Protein AF-A0A517PSV4-F1 (afdb_monomer)

Sequence (151 aa):
MIPHYLLNQRQRGRAIVEGAMFLDEAGVESMEKSWKLPMIGIHSTVSVLPGKQITNHVRRTFGHRDLQPGALMKAAVRIQGDLGVTTRVIRVVSVRREALSKMEHDPDYGRREAELEGWPQLSGPEFVSCFCKKFKVVPATPVTRIEFTYV

Structure (mmCIF, N/CA/C/O backbone):
data_AF-A0A517PSV4-F1
#
_entry.id   AF-A0A517PSV4-F1
#
loop_
_atom_site.group_PDB
_atom_site.id
_atom_site.type_symbol
_atom_site.label_atom_id
_atom_site.label_alt_id
_atom_site.label_comp_id
_atom_site.label_asym_id
_atom_site.label_entity_id
_atom_site.label_seq_id
_atom_site.pdbx_PDB_ins_code
_atom_site.Cartn_x
_atom_site.Cartn_y
_atom_site.Cartn_z
_atom_site.occupancy
_atom_site.B_iso_or_equiv
_atom_site.auth_seq_id
_atom_site.auth_comp_id
_atom_site.auth_asym_id
_atom_site.auth_atom_id
_atom_site.pdbx_PDB_model_num
ATOM 1 N N . MET A 1 1 ? -23.423 18.275 10.840 1.00 47.41 1 MET A N 1
ATOM 2 C CA . MET A 1 1 ? -22.889 16.930 11.142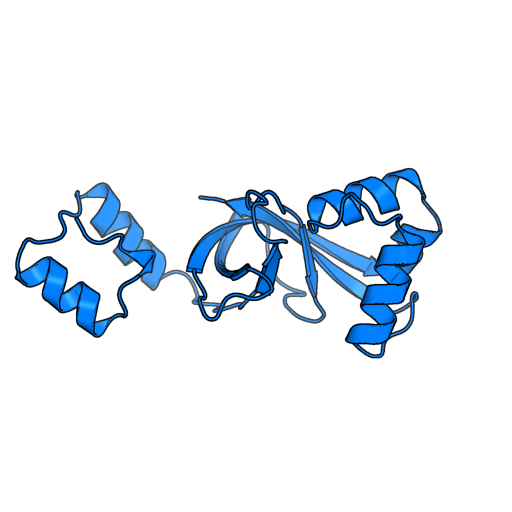 1.00 47.41 1 MET A CA 1
ATOM 3 C C . MET A 1 1 ? -21.386 16.968 10.908 1.00 47.41 1 MET A C 1
ATOM 5 O O . MET A 1 1 ? -20.976 17.143 9.768 1.00 47.41 1 MET A O 1
ATOM 9 N N . ILE A 1 2 ? -20.569 16.943 11.965 1.00 38.97 2 ILE A N 1
ATOM 10 C CA . ILE A 1 2 ? -19.106 16.962 11.808 1.00 38.97 2 ILE A CA 1
ATOM 11 C C . ILE A 1 2 ? -18.667 15.541 11.435 1.00 38.97 2 ILE A C 1
ATOM 13 O O . ILE A 1 2 ? -18.986 14.613 12.179 1.00 38.97 2 ILE A O 1
ATOM 17 N N . PRO A 1 3 ? -17.966 15.329 10.310 1.00 40.72 3 PRO A N 1
ATOM 18 C CA . PRO A 1 3 ? -17.526 13.995 9.935 1.00 40.72 3 PRO A CA 1
ATOM 19 C C . PRO A 1 3 ? -16.631 13.372 11.015 1.00 40.72 3 PRO A C 1
ATOM 21 O O . PRO A 1 3 ? -15.646 13.975 11.446 1.00 40.72 3 PRO A O 1
ATOM 24 N N . HIS A 1 4 ? -16.957 12.151 11.449 1.00 40.00 4 HIS A N 1
ATOM 25 C CA . HIS A 1 4 ? -16.313 11.480 12.588 1.00 40.00 4 HIS A CA 1
ATOM 26 C C . HIS A 1 4 ? -14.784 11.365 12.448 1.00 40.00 4 HIS A C 1
ATOM 28 O O . HIS A 1 4 ? -14.063 11.365 13.445 1.00 40.00 4 HIS A O 1
ATOM 34 N N . TYR A 1 5 ? -14.266 11.319 11.221 1.00 44.53 5 TYR A N 1
ATOM 35 C CA . TYR A 1 5 ? -12.836 11.239 10.933 1.00 44.53 5 TYR A CA 1
ATOM 36 C C . TYR A 1 5 ? -12.054 12.540 11.194 1.00 44.53 5 TYR A C 1
ATOM 38 O O . TYR A 1 5 ? -10.827 12.489 11.208 1.00 44.53 5 TYR A O 1
ATOM 46 N N . LEU A 1 6 ? -12.722 13.673 11.449 1.00 38.94 6 LEU A N 1
ATOM 47 C CA . LEU A 1 6 ? -12.086 14.954 11.803 1.00 38.94 6 LEU A CA 1
ATOM 48 C C . LEU A 1 6 ? -11.957 15.184 13.316 1.00 38.94 6 LEU A C 1
ATOM 50 O O . LEU A 1 6 ? -11.292 16.124 13.743 1.00 38.94 6 LEU A O 1
ATOM 54 N N . LEU A 1 7 ? -12.592 14.345 14.135 1.00 44.62 7 LEU A N 1
ATOM 55 C CA . LEU A 1 7 ? -12.633 14.517 15.584 1.00 44.62 7 LEU A CA 1
ATOM 56 C C . LEU A 1 7 ? -11.644 13.567 16.266 1.00 44.62 7 LEU A C 1
ATOM 58 O O . LEU A 1 7 ? -11.600 12.378 15.943 1.00 44.62 7 LEU A O 1
ATOM 62 N N . ASN A 1 8 ? -10.883 14.059 17.242 1.00 52.41 8 ASN A N 1
ATOM 63 C CA . ASN A 1 8 ? -10.105 13.210 18.144 1.00 52.41 8 ASN A CA 1
ATOM 64 C C . ASN A 1 8 ? -11.013 12.521 19.188 1.00 52.41 8 ASN A C 1
ATOM 66 O O . ASN A 1 8 ? -12.198 12.834 19.302 1.00 52.41 8 ASN A O 1
ATOM 70 N N . GLN A 1 9 ? -10.471 11.573 19.961 1.00 49.41 9 GLN A N 1
ATOM 71 C CA . GLN A 1 9 ? -11.244 10.767 20.922 1.00 49.41 9 GLN A CA 1
ATOM 72 C C . GLN A 1 9 ? -12.068 11.623 21.899 1.00 49.41 9 GLN A C 1
ATOM 74 O O . GLN A 1 9 ? -13.246 11.347 22.123 1.00 49.41 9 GLN A O 1
ATOM 79 N N . ARG A 1 10 ? -11.471 12.694 22.434 1.00 62.22 10 ARG A N 1
ATOM 80 C CA . ARG A 1 10 ? -12.123 13.597 23.391 1.00 62.22 10 ARG A CA 1
ATOM 81 C C . ARG A 1 10 ? -13.220 14.428 22.723 1.00 62.22 10 ARG A C 1
ATOM 83 O O . ARG A 1 10 ? -14.283 14.625 23.302 1.00 62.22 10 ARG A O 1
ATOM 90 N N . GLN A 1 11 ? -12.979 14.873 21.491 1.00 57.47 11 GLN A N 1
ATOM 91 C CA . GLN A 1 11 ? -13.945 15.632 20.699 1.00 57.47 11 GLN A CA 1
ATOM 92 C C . GLN A 1 11 ? -15.142 14.773 20.256 1.00 57.47 11 GLN A C 1
ATOM 94 O O . GLN A 1 11 ? -16.263 15.270 20.250 1.00 57.47 11 GLN A O 1
ATOM 99 N N . ARG A 1 12 ? -14.941 13.481 19.950 1.00 57.84 12 ARG A N 1
ATOM 100 C CA . ARG A 1 12 ? -16.041 12.552 19.618 1.00 57.84 12 ARG A CA 1
ATOM 101 C C . ARG A 1 12 ? -16.915 12.230 20.817 1.00 57.84 12 ARG A C 1
ATOM 103 O O . ARG A 1 12 ? -18.130 12.265 20.685 1.00 57.84 12 ARG A O 1
ATOM 110 N N . GLY A 1 13 ? -16.307 11.956 21.975 1.00 59.34 13 GLY A N 1
ATOM 111 C CA . GLY A 1 13 ? -17.066 11.710 23.205 1.00 59.34 13 GLY A CA 1
ATOM 112 C C . GLY A 1 13 ? -17.988 12.884 23.529 1.00 59.34 13 GLY A C 1
ATOM 113 O O . GLY A 1 13 ? -19.160 12.694 23.830 1.00 59.34 13 GLY A O 1
ATOM 114 N N . ARG A 1 14 ? -17.484 14.107 23.345 1.00 64.69 14 ARG A N 1
ATOM 115 C CA . ARG A 1 14 ? -18.268 15.328 23.521 1.00 64.69 14 ARG A CA 1
ATOM 116 C C . ARG A 1 14 ? -19.381 15.482 22.473 1.00 64.69 14 ARG A C 1
ATOM 118 O O . ARG A 1 14 ? -20.510 15.758 22.847 1.00 64.69 14 ARG A O 1
ATOM 125 N N . ALA A 1 15 ? -19.097 15.214 21.197 1.00 57.78 15 ALA A N 1
ATOM 126 C CA . ALA A 1 15 ? -20.084 15.306 20.116 1.00 57.78 15 ALA A CA 1
ATOM 127 C C . ALA A 1 15 ? -21.242 14.293 20.234 1.00 57.78 15 ALA A C 1
ATOM 129 O O . ALA A 1 15 ? -22.354 14.594 19.808 1.00 57.78 15 ALA A O 1
ATOM 130 N N . ILE A 1 16 ? -20.993 13.112 20.812 1.00 58.56 16 ILE A N 1
ATOM 131 C CA . ILE A 1 16 ? -22.029 12.110 21.115 1.00 58.56 16 ILE A CA 1
ATOM 132 C C . ILE A 1 16 ? -22.913 12.592 22.272 1.00 58.56 16 ILE A C 1
ATOM 134 O O . ILE A 1 16 ? -24.134 12.563 22.160 1.00 58.56 16 ILE A O 1
ATOM 138 N N . VAL A 1 17 ? -22.305 13.083 23.359 1.00 68.69 17 VAL A N 1
ATOM 139 C CA . VAL A 1 17 ? -23.036 13.613 24.528 1.00 68.69 17 VAL A CA 1
ATOM 140 C C . VAL A 1 17 ? -23.890 14.827 24.157 1.00 68.69 17 VAL A C 1
ATOM 142 O O . VAL A 1 17 ? -24.999 14.979 24.654 1.00 68.69 17 VAL A O 1
ATOM 145 N N . GLU A 1 18 ? -23.395 15.674 23.256 1.00 71.50 18 GLU A N 1
ATOM 146 C CA . GLU A 1 18 ? -24.090 16.876 22.784 1.00 71.50 18 GLU A CA 1
ATOM 147 C C . GLU A 1 18 ? -25.123 16.582 21.674 1.00 71.50 18 GLU A C 1
ATOM 149 O O . GLU A 1 18 ? -25.723 17.510 21.137 1.00 71.50 18 GLU A O 1
ATOM 154 N N . GLY A 1 19 ? -25.336 15.313 21.293 1.00 54.03 19 GLY A N 1
ATOM 155 C CA . GLY A 1 19 ? -26.308 14.924 20.260 1.00 54.03 19 GLY A CA 1
ATOM 156 C C . GLY A 1 19 ? -25.954 15.396 18.842 1.00 54.03 19 GLY A C 1
ATOM 157 O O . GLY A 1 19 ? -26.758 15.281 17.920 1.00 54.03 19 GLY A O 1
ATOM 158 N N . ALA A 1 20 ? -24.737 15.908 18.640 1.00 48.38 20 ALA A N 1
ATOM 159 C CA . ALA A 1 20 ? -24.237 16.392 17.354 1.00 48.38 20 ALA A CA 1
ATOM 160 C C . ALA A 1 20 ? -23.812 15.251 16.404 1.00 48.38 20 ALA A C 1
ATOM 162 O O . ALA A 1 20 ? -23.475 15.498 15.237 1.00 48.38 20 ALA A O 1
ATOM 163 N N . MET A 1 21 ? -23.816 14.011 16.905 1.00 43.25 21 MET A N 1
ATOM 164 C CA . MET A 1 21 ? -23.515 12.778 16.183 1.00 43.25 21 MET A CA 1
ATOM 165 C C . MET A 1 21 ? -24.496 11.679 16.614 1.00 43.25 21 MET A C 1
ATOM 167 O O . MET A 1 21 ? -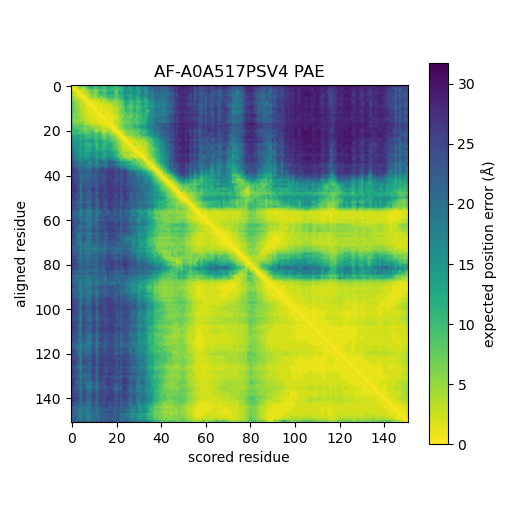24.620 11.403 17.804 1.00 43.25 21 MET A O 1
ATOM 171 N N . PHE A 1 22 ? -25.167 11.047 15.649 1.00 42.81 22 PHE A N 1
ATOM 172 C CA . PHE A 1 22 ? -26.062 9.910 15.878 1.00 42.81 22 PHE A CA 1
ATOM 173 C C . PHE A 1 22 ? -25.353 8.637 15.408 1.00 42.81 22 PHE A C 1
ATOM 175 O O . PHE A 1 22 ? -24.900 8.571 14.265 1.00 42.81 22 PHE A O 1
ATOM 182 N N . LEU A 1 23 ? -25.200 7.665 16.302 1.00 47.00 23 LEU A N 1
ATOM 183 C CA . LEU A 1 23 ? -24.726 6.323 15.979 1.00 47.00 23 LEU A CA 1
ATOM 184 C C . LEU A 1 23 ? -25.938 5.405 16.101 1.00 47.00 23 LEU A C 1
ATOM 186 O O . LEU A 1 23 ? -26.551 5.350 17.164 1.00 47.00 23 LEU A O 1
ATOM 190 N N . ASP A 1 24 ? -26.305 4.732 15.016 1.00 46.41 24 ASP A N 1
ATOM 191 C CA . ASP A 1 24 ? -27.278 3.646 15.080 1.00 46.41 24 ASP A CA 1
ATOM 192 C C . ASP A 1 24 ? -26.668 2.429 15.798 1.00 46.41 24 ASP A C 1
ATOM 194 O O . ASP A 1 24 ? -25.458 2.365 16.039 1.00 46.41 24 ASP A O 1
ATOM 198 N N . GLU A 1 25 ? -27.500 1.455 16.170 1.00 43.00 25 GLU A N 1
ATOM 199 C CA . GLU A 1 25 ? -27.036 0.253 16.879 1.00 43.00 25 GLU A CA 1
ATOM 200 C C . GLU A 1 25 ? -25.925 -0.475 16.106 1.00 43.00 25 GLU A C 1
ATOM 202 O O . GLU A 1 25 ? -24.960 -0.940 16.710 1.00 43.00 25 GLU A O 1
ATOM 207 N N . ALA A 1 26 ? -25.986 -0.479 14.770 1.00 42.97 26 ALA A N 1
ATOM 208 C CA . ALA A 1 26 ? -24.941 -1.028 13.907 1.00 42.97 26 ALA A CA 1
ATOM 209 C C . ALA A 1 26 ? -23.617 -0.244 14.002 1.00 42.97 26 ALA A C 1
ATOM 211 O O . ALA A 1 26 ? -22.535 -0.838 14.027 1.00 42.97 26 ALA A O 1
ATOM 212 N N . GLY A 1 27 ? -23.676 1.085 14.086 1.00 42.31 27 GLY A N 1
ATOM 213 C CA . GLY A 1 27 ? -22.531 1.971 14.266 1.00 42.31 27 GLY A CA 1
ATOM 214 C C . GLY A 1 27 ? -21.891 1.840 15.645 1.00 42.31 27 GLY A C 1
ATOM 215 O O . GLY A 1 27 ? -20.661 1.833 15.738 1.00 42.31 27 GLY A O 1
ATOM 216 N N . VAL A 1 28 ? -22.694 1.674 16.701 1.00 49.78 28 VAL A N 1
ATOM 217 C CA . VAL A 1 28 ? -22.216 1.403 18.068 1.00 49.78 28 VAL A CA 1
ATOM 218 C C . VAL A 1 28 ? -21.564 0.025 18.142 1.00 49.78 28 VAL A C 1
ATOM 220 O O . VAL A 1 28 ? -20.439 -0.090 18.625 1.00 49.78 28 VAL A O 1
ATOM 223 N N . GLU A 1 29 ? -22.205 -1.002 17.583 1.00 45.97 29 GLU A N 1
ATOM 224 C CA . GLU A 1 29 ? -21.690 -2.372 17.578 1.00 45.97 29 GLU A CA 1
ATOM 225 C C . GLU A 1 29 ? -20.403 -2.495 16.741 1.00 45.97 29 GLU A C 1
ATOM 227 O O . GLU A 1 29 ? -19.440 -3.144 17.156 1.00 45.97 29 GLU A O 1
ATOM 232 N N . SER A 1 30 ? -20.333 -1.809 15.596 1.00 44.22 30 SER A N 1
ATOM 233 C CA . SER A 1 30 ? -19.122 -1.697 14.774 1.00 44.22 30 SER A CA 1
ATOM 234 C C . SER A 1 30 ? -17.999 -0.967 15.517 1.00 44.22 30 SER A C 1
ATOM 236 O O . SER A 1 30 ? -16.847 -1.407 15.479 1.00 44.22 30 SER A O 1
ATOM 238 N N . MET A 1 31 ? -18.319 0.096 16.269 1.00 43.31 31 MET A N 1
ATOM 239 C CA . MET A 1 31 ? -17.357 0.794 17.127 1.00 43.31 31 MET A CA 1
ATOM 240 C C . MET A 1 31 ? -16.839 -0.114 18.245 1.00 43.31 31 MET A C 1
ATOM 242 O O . MET A 1 31 ? -15.626 -0.267 18.381 1.00 43.31 31 MET A O 1
ATOM 246 N N . GLU A 1 32 ? -17.719 -0.740 19.026 1.00 45.72 32 GLU A N 1
ATOM 247 C CA . GLU A 1 32 ? -17.347 -1.604 20.152 1.00 45.72 32 GLU A CA 1
ATOM 248 C C . GLU A 1 32 ? -16.565 -2.844 19.706 1.00 45.72 32 GLU A C 1
ATOM 250 O O . GLU A 1 32 ? -15.539 -3.181 20.309 1.00 45.72 32 GLU A O 1
ATOM 255 N N . LYS A 1 33 ? -16.980 -3.485 18.605 1.00 43.88 33 LYS A N 1
ATOM 256 C CA . LYS A 1 33 ? -16.223 -4.581 17.983 1.00 43.88 33 LYS A CA 1
ATOM 257 C C . LYS A 1 33 ? -14.878 -4.076 17.466 1.00 43.88 33 LYS A C 1
ATOM 259 O O . LYS A 1 33 ? -13.869 -4.743 17.683 1.00 43.88 33 LYS A O 1
ATOM 264 N N . SER A 1 34 ? -14.818 -2.875 16.880 1.00 41.06 34 SER A N 1
ATOM 265 C CA . SER A 1 34 ? -13.570 -2.279 16.386 1.00 41.06 34 SER A CA 1
ATOM 266 C C . SER A 1 34 ? -12.535 -1.999 17.482 1.00 41.06 34 SER A C 1
ATOM 268 O O . SER A 1 34 ? -11.344 -1.968 17.165 1.00 41.06 34 SER A O 1
ATOM 270 N N . TRP A 1 35 ? -12.948 -1.785 18.735 1.00 37.28 35 TRP A N 1
ATOM 271 C CA . TRP A 1 35 ? -12.041 -1.579 19.875 1.00 37.28 35 TRP A CA 1
ATOM 272 C C . TRP A 1 35 ? -11.525 -2.884 20.497 1.00 37.28 35 TRP A C 1
ATOM 274 O O . TRP A 1 35 ? -10.469 -2.868 21.128 1.00 37.28 35 TRP A O 1
ATOM 284 N N . LYS A 1 36 ? -12.236 -4.005 20.306 1.00 37.44 36 LYS A N 1
ATOM 285 C CA . LYS A 1 36 ? -11.828 -5.352 20.756 1.00 37.44 36 LYS A CA 1
ATOM 286 C C . LYS A 1 36 ? -11.004 -6.124 19.725 1.00 37.44 36 LYS A C 1
ATOM 288 O O . LYS A 1 36 ? -10.425 -7.156 20.056 1.00 37.44 36 LYS A O 1
ATOM 293 N N . LEU A 1 37 ? -10.934 -5.643 18.485 1.00 38.31 37 LEU A N 1
ATOM 294 C CA . LEU A 1 37 ? -9.965 -6.151 17.521 1.00 38.31 37 L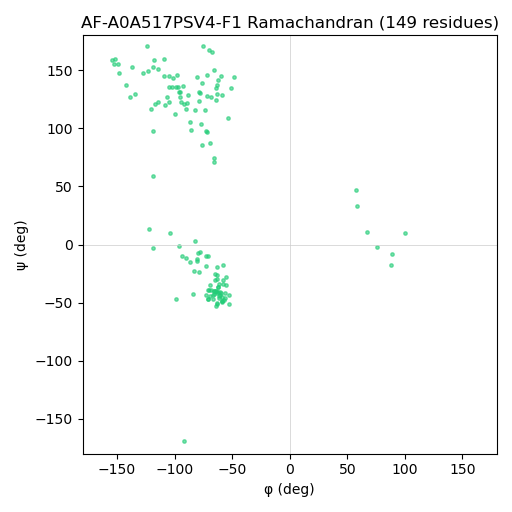EU A CA 1
ATOM 295 C C . LEU A 1 37 ? -8.564 -5.849 18.056 1.00 38.31 37 LEU A C 1
ATOM 297 O O . LEU A 1 37 ? -8.356 -4.737 18.548 1.00 38.31 37 LEU A O 1
ATOM 301 N N . PRO A 1 38 ? -7.604 -6.790 17.972 1.00 33.78 38 PRO A N 1
ATOM 302 C CA . PRO A 1 38 ? -6.228 -6.499 18.332 1.00 33.78 38 PRO A CA 1
ATOM 303 C C . PRO A 1 38 ? -5.815 -5.267 17.533 1.00 33.78 38 PRO A C 1
ATOM 305 O O . PRO A 1 38 ? -5.720 -5.308 16.306 1.00 33.78 38 PRO A O 1
ATOM 308 N N . MET A 1 39 ? -5.672 -4.144 18.240 1.00 35.62 39 MET A N 1
ATOM 309 C CA . MET A 1 39 ? -5.235 -2.862 17.714 1.00 35.62 39 MET A CA 1
ATOM 310 C C . MET A 1 39 ? -3.787 -3.028 17.260 1.00 35.62 39 MET A C 1
ATOM 312 O O . MET A 1 39 ? -2.855 -2.541 17.893 1.00 35.62 39 MET A O 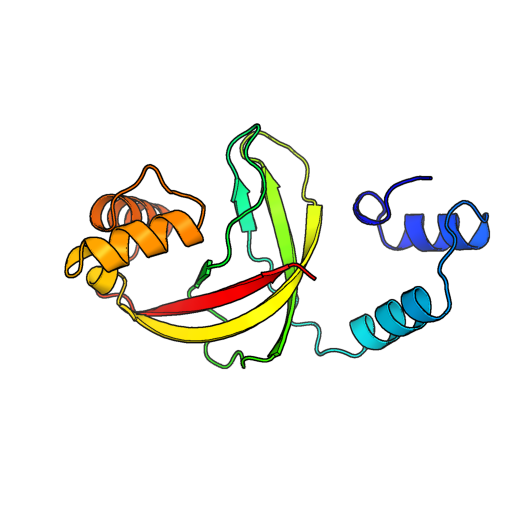1
ATOM 316 N N . ILE A 1 40 ? -3.573 -3.697 16.130 1.00 34.62 40 ILE A N 1
ATOM 317 C CA . ILE A 1 40 ? -2.380 -3.442 15.350 1.00 34.62 40 ILE A CA 1
ATOM 318 C C . ILE A 1 40 ? -2.677 -2.119 14.647 1.00 34.62 40 ILE A C 1
ATOM 320 O O . ILE A 1 40 ? -3.234 -2.060 13.549 1.00 34.62 40 ILE A O 1
ATOM 324 N N . GLY A 1 41 ? -2.386 -1.029 15.361 1.00 37.06 41 GLY A N 1
ATOM 325 C CA . GLY A 1 41 ? -2.334 0.328 14.833 1.00 37.06 41 GLY A CA 1
ATOM 326 C C . GLY A 1 41 ? -1.185 0.425 13.841 1.00 37.06 41 GLY A C 1
ATOM 327 O O . GLY A 1 41 ? -0.136 0.994 14.119 1.00 37.06 41 GLY A O 1
ATOM 328 N N . ILE A 1 42 ? -1.355 -0.209 12.691 1.00 39.72 42 ILE A N 1
ATOM 329 C CA . ILE A 1 42 ? -0.401 -0.160 11.602 1.00 39.72 42 ILE A CA 1
ATOM 330 C C . ILE A 1 42 ? -0.742 1.088 10.817 1.00 39.72 42 ILE A C 1
ATOM 332 O O . ILE A 1 42 ? -1.648 1.093 9.987 1.00 39.72 42 ILE A O 1
A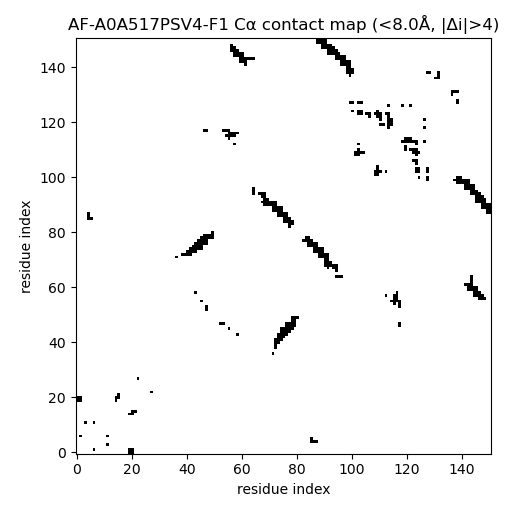TOM 336 N N . HIS A 1 43 ? -0.004 2.157 11.070 1.00 42.56 43 HIS A N 1
ATOM 337 C CA . HIS A 1 43 ? -0.090 3.343 10.240 1.00 42.56 43 HIS A CA 1
ATOM 338 C C . HIS A 1 43 ? 0.517 3.032 8.869 1.00 42.56 43 HIS A C 1
ATOM 340 O O . HIS A 1 43 ? 1.702 3.242 8.619 1.00 42.56 43 HIS A O 1
ATOM 346 N N . SER A 1 44 ? -0.302 2.507 7.961 1.00 45.38 44 SER A N 1
ATOM 347 C CA . SER A 1 44 ? 0.037 2.503 6.545 1.00 45.38 44 SER A CA 1
ATOM 348 C C . SER A 1 44 ? -0.216 3.904 6.009 1.00 45.38 44 SER A C 1
ATOM 350 O O . SER A 1 44 ? -1.369 4.290 5.828 1.00 45.38 44 SER A O 1
ATOM 352 N N . THR A 1 45 ? 0.852 4.679 5.803 1.00 55.03 45 THR A N 1
ATOM 353 C CA . THR A 1 45 ? 0.749 5.998 5.170 1.00 55.03 45 THR A CA 1
ATOM 354 C C . THR A 1 45 ? 0.451 5.826 3.694 1.00 55.03 45 THR A C 1
ATOM 356 O O . THR A 1 45 ? 1.363 5.637 2.881 1.00 55.03 45 THR A O 1
ATOM 359 N N . VAL A 1 46 ? -0.819 5.915 3.339 1.00 58.03 46 VAL A N 1
ATOM 360 C CA . VAL A 1 46 ? -1.237 6.045 1.948 1.00 58.03 46 VAL A CA 1
ATOM 361 C C . VAL A 1 46 ? -0.902 7.461 1.506 1.00 58.03 46 VAL A C 1
ATOM 363 O O . VAL A 1 46 ? -1.433 8.408 2.077 1.00 58.03 46 VAL A O 1
ATOM 366 N N . SER A 1 47 ? 0.007 7.607 0.542 1.00 59.59 47 SER A N 1
ATOM 367 C CA . SER A 1 47 ? 0.331 8.897 -0.066 1.00 59.59 47 SER A CA 1
ATOM 368 C C . SER A 1 47 ? -0.397 9.002 -1.392 1.00 59.59 47 SER A C 1
ATOM 370 O O . SER A 1 47 ? -0.080 8.266 -2.319 1.00 59.59 47 SER A O 1
ATOM 372 N N . VAL A 1 48 ? -1.366 9.905 -1.468 1.00 62.00 48 VAL A N 1
ATOM 373 C CA . VAL A 1 48 ? -2.083 10.228 -2.706 1.00 62.00 48 VAL A CA 1
ATOM 374 C C . VAL A 1 48 ? -1.676 11.612 -3.193 1.00 62.00 48 VAL A C 1
ATOM 376 O O . VAL A 1 48 ? -1.404 12.508 -2.390 1.00 62.00 48 VAL A O 1
ATOM 379 N N . LEU A 1 49 ? -1.609 11.763 -4.516 1.00 63.91 49 LEU A N 1
ATOM 380 C CA . LEU A 1 49 ? -1.429 13.060 -5.160 1.00 63.91 49 LEU A CA 1
ATOM 381 C C . LEU A 1 49 ? -2.659 13.953 -4.901 1.00 63.91 49 LEU A C 1
ATOM 383 O O . LEU A 1 49 ? -3.768 13.422 -4.768 1.00 63.91 49 LEU A O 1
ATOM 387 N N . PRO A 1 50 ? -2.496 15.287 -4.854 1.00 61.84 50 PRO A N 1
ATOM 388 C CA . PRO A 1 50 ? -3.623 16.214 -4.771 1.00 61.84 50 PRO A CA 1
ATOM 389 C C . PRO A 1 50 ? -4.675 15.929 -5.853 1.00 61.84 50 PRO A C 1
ATOM 391 O O . PRO A 1 50 ? -4.332 15.690 -7.008 1.00 61.84 50 PRO A O 1
ATOM 394 N N . GLY A 1 51 ? -5.957 15.919 -5.477 1.00 62.22 51 GLY A N 1
ATOM 395 C CA . GLY A 1 51 ? -7.070 15.667 -6.404 1.00 62.22 51 GLY A CA 1
ATOM 396 C C . GLY A 1 51 ? -7.266 14.204 -6.825 1.00 62.22 51 GLY A C 1
ATOM 397 O O . GLY A 1 51 ? -8.219 13.907 -7.541 1.00 62.22 51 GLY A O 1
ATOM 398 N N . LYS A 1 52 ? -6.419 13.271 -6.370 1.00 63.16 52 LYS A N 1
ATOM 399 C CA . LYS A 1 52 ? -6.574 11.844 -6.666 1.00 63.16 52 LYS A CA 1
ATOM 400 C C . LYS A 1 52 ? -7.464 11.163 -5.628 1.00 63.16 52 LYS A C 1
ATOM 402 O O . LYS A 1 52 ? -7.213 11.253 -4.425 1.00 63.16 52 LYS A O 1
ATOM 407 N N . GLN A 1 53 ? -8.479 10.433 -6.093 1.00 64.12 53 GLN A N 1
ATOM 408 C CA . GLN A 1 53 ? -9.269 9.570 -5.219 1.00 64.12 53 GLN A CA 1
ATOM 409 C C . GLN A 1 53 ? -8.373 8.475 -4.625 1.00 64.12 53 GLN A C 1
ATOM 411 O O . GLN A 1 53 ? -7.473 7.947 -5.278 1.00 64.12 53 GLN A O 1
ATOM 416 N N . ILE A 1 54 ? -8.607 8.143 -3.360 1.00 65.12 54 ILE A N 1
ATOM 417 C CA . ILE A 1 54 ? -7.864 7.095 -2.666 1.00 65.12 54 ILE A CA 1
ATOM 418 C C . ILE A 1 54 ? -8.329 5.739 -3.209 1.00 65.12 54 ILE A C 1
ATOM 420 O O . ILE A 1 54 ? -9.373 5.237 -2.795 1.00 65.12 54 ILE A O 1
ATOM 424 N N . THR A 1 55 ? -7.569 5.181 -4.150 1.00 68.62 55 THR A N 1
ATOM 425 C CA . THR A 1 55 ? -7.864 3.909 -4.837 1.00 68.62 55 THR A CA 1
ATOM 426 C C . THR A 1 55 ? -6.748 2.879 -4.685 1.00 68.62 55 THR A C 1
ATOM 428 O O . THR A 1 55 ? -6.690 1.904 -5.425 1.00 68.62 55 THR A O 1
ATOM 431 N N . ASN A 1 56 ? -5.800 3.100 -3.777 1.00 81.06 56 ASN A N 1
ATOM 432 C CA . ASN A 1 56 ? -4.729 2.144 -3.553 1.00 81.06 56 ASN A CA 1
ATOM 433 C C . ASN A 1 56 ? -5.250 0.970 -2.716 1.00 81.06 56 ASN A C 1
ATOM 435 O O . ASN A 1 56 ? -5.856 1.149 -1.661 1.00 81.06 56 ASN A O 1
ATOM 439 N N . HIS A 1 57 ? -4.970 -0.233 -3.189 1.00 89.00 57 HIS A N 1
ATOM 440 C CA . HIS A 1 57 ? -5.414 -1.492 -2.598 1.00 89.00 57 HIS A CA 1
ATOM 441 C C . HIS A 1 57 ? -4.243 -2.368 -2.167 1.00 89.00 57 HIS A C 1
ATOM 443 O O . HIS A 1 57 ? -4.451 -3.440 -1.611 1.00 89.00 57 HIS A O 1
ATOM 449 N N . VAL A 1 58 ? -3.008 -1.931 -2.417 1.00 91.25 58 VAL A N 1
ATOM 450 C CA . VAL A 1 58 ? -1.795 -2.650 -2.035 1.00 91.25 58 VAL A CA 1
ATOM 451 C C . VAL A 1 58 ? -0.870 -1.736 -1.244 1.00 91.25 58 VAL A C 1
ATOM 453 O O . VAL A 1 58 ? -0.829 -0.521 -1.448 1.00 91.25 58 VAL A O 1
ATOM 456 N N . ARG A 1 59 ? -0.129 -2.339 -0.312 1.00 89.31 59 ARG A N 1
ATOM 457 C CA . ARG A 1 59 ? 1.006 -1.719 0.357 1.00 89.31 59 ARG A CA 1
ATOM 458 C C . ARG A 1 59 ? 2.143 -2.699 0.609 1.00 89.31 59 ARG A C 1
ATOM 460 O O . ARG A 1 59 ? 1.931 -3.789 1.137 1.00 89.31 59 ARG A O 1
ATOM 467 N N . ARG A 1 60 ? 3.367 -2.246 0.359 1.00 91.50 60 ARG A N 1
ATOM 468 C CA . ARG A 1 60 ? 4.623 -2.893 0.735 1.00 91.50 60 ARG A CA 1
ATOM 469 C C . ARG A 1 60 ? 5.204 -2.289 2.007 1.00 91.50 60 ARG A C 1
ATOM 471 O O . ARG A 1 60 ? 5.239 -1.070 2.196 1.00 91.50 60 ARG A O 1
ATOM 478 N N . THR A 1 61 ? 5.655 -3.161 2.899 1.00 86.06 61 THR A N 1
ATOM 479 C CA . THR A 1 61 ? 6.196 -2.808 4.218 1.00 86.06 61 THR A CA 1
ATOM 480 C C . THR A 1 61 ? 7.217 -3.842 4.689 1.00 86.06 61 THR A C 1
ATOM 482 O O . THR A 1 61 ? 7.237 -4.973 4.211 1.00 86.06 61 THR A O 1
ATOM 485 N N . PHE A 1 62 ? 8.077 -3.464 5.634 1.00 83.69 62 PHE A N 1
ATOM 486 C CA . PHE A 1 62 ? 9.030 -4.379 6.277 1.00 83.69 62 PHE A CA 1
ATOM 487 C C . PHE A 1 62 ? 8.435 -5.110 7.493 1.00 83.69 62 PHE A C 1
ATOM 489 O O . PHE A 1 62 ? 9.007 -6.102 7.963 1.00 83.69 62 PHE A O 1
ATOM 496 N N . GLY A 1 63 ? 7.299 -4.615 7.998 1.00 80.50 63 GLY A N 1
ATOM 497 C CA . GLY A 1 63 ? 6.547 -5.187 9.114 1.00 80.50 63 GLY A CA 1
ATOM 498 C C . GLY A 1 63 ? 5.456 -6.168 8.676 1.00 80.50 63 GLY A C 1
ATOM 499 O O . GLY A 1 63 ? 5.377 -6.564 7.515 1.00 80.50 63 GLY A O 1
ATOM 500 N N . HIS A 1 64 ? 4.596 -6.544 9.627 1.00 75.12 64 HIS A N 1
ATOM 501 C CA . HIS A 1 64 ? 3.334 -7.272 9.385 1.00 75.12 64 HIS A CA 1
ATOM 502 C C . HIS A 1 64 ? 3.501 -8.612 8.671 1.00 75.12 64 HIS A C 1
ATOM 504 O O . HIS A 1 64 ? 2.647 -9.026 7.895 1.00 75.12 64 HIS A O 1
ATOM 510 N N . ARG A 1 65 ? 4.619 -9.286 8.948 1.00 75.50 65 ARG A N 1
ATOM 511 C CA . ARG A 1 65 ? 4.989 -10.561 8.323 1.00 75.50 65 ARG A CA 1
ATOM 512 C C . ARG A 1 65 ? 3.994 -11.676 8.638 1.00 75.50 65 ARG A C 1
ATOM 514 O O . ARG A 1 65 ? 3.796 -12.542 7.798 1.00 75.50 65 ARG A O 1
ATOM 521 N N . ASP A 1 66 ? 3.353 -11.589 9.800 1.00 75.19 66 ASP A N 1
ATOM 522 C CA . ASP A 1 66 ? 2.403 -12.582 10.309 1.00 75.19 66 ASP A CA 1
ATOM 523 C C . ASP A 1 66 ? 0.943 -12.115 10.181 1.00 75.19 66 ASP A C 1
ATOM 525 O O . ASP A 1 66 ? 0.033 -12.728 10.742 1.00 75.19 66 ASP A O 1
ATOM 529 N N . LEU A 1 67 ? 0.704 -11.010 9.462 1.00 77.06 67 LEU A N 1
ATOM 530 C CA . LEU A 1 67 ? -0.638 -10.493 9.218 1.00 77.06 67 LEU A CA 1
ATOM 531 C C . LEU A 1 67 ? -1.438 -11.495 8.385 1.00 77.06 67 LEU A C 1
ATOM 533 O O . LEU A 1 67 ? -0.951 -12.011 7.382 1.00 77.06 67 LEU A O 1
ATOM 537 N N . GLN A 1 68 ? -2.679 -11.737 8.796 1.00 75.75 68 GLN A N 1
ATOM 538 C CA . GLN A 1 68 ? -3.548 -12.715 8.156 1.00 75.75 68 GLN A CA 1
ATOM 539 C C . GLN A 1 68 ? -4.623 -12.030 7.300 1.00 75.75 68 GLN A C 1
ATOM 541 O O . GLN A 1 68 ? -5.134 -10.971 7.688 1.00 75.75 68 GLN A O 1
ATOM 546 N N . PRO A 1 69 ? -5.007 -12.628 6.157 1.00 81.00 69 PRO A N 1
ATOM 547 C CA . PRO A 1 69 ? -6.231 -12.268 5.450 1.00 81.00 69 PRO A CA 1
ATOM 548 C C . PRO A 1 69 ? -7.447 -12.202 6.385 1.00 81.00 69 PRO A C 1
ATOM 550 O O . PRO A 1 69 ? -7.562 -12.965 7.341 1.00 81.00 69 PRO A O 1
ATOM 553 N N . GLY A 1 70 ? -8.356 -11.267 6.120 1.00 73.44 70 GLY A N 1
ATOM 554 C CA . GLY A 1 70 ? -9.551 -11.013 6.926 1.00 73.44 70 GLY A CA 1
ATOM 555 C C . GLY A 1 70 ? -9.350 -10.030 8.083 1.00 73.44 70 GLY A C 1
ATOM 556 O O . GLY A 1 70 ? -10.342 -9.468 8.557 1.00 73.44 70 GLY A O 1
ATOM 557 N N . ALA A 1 71 ? -8.103 -9.763 8.494 1.00 72.94 71 ALA A N 1
ATOM 558 C CA . ALA A 1 71 ? -7.793 -8.789 9.538 1.00 72.94 71 ALA A CA 1
ATOM 559 C C . ALA A 1 71 ? -8.287 -7.379 9.171 1.00 72.94 71 ALA A C 1
ATOM 561 O O . ALA A 1 71 ? -8.257 -6.968 8.011 1.00 72.94 71 ALA A O 1
ATOM 562 N N . LEU A 1 72 ? -8.728 -6.626 10.175 1.00 73.00 72 LEU A N 1
ATOM 563 C CA . LEU A 1 72 ? -9.152 -5.234 10.033 1.00 73.00 72 LEU A CA 1
ATOM 564 C C . LEU A 1 72 ? -8.074 -4.309 10.599 1.00 73.00 72 LEU A C 1
ATOM 566 O O . LEU A 1 72 ? -7.531 -4.564 11.674 1.00 73.00 72 LEU A O 1
ATOM 570 N N . MET A 1 73 ? -7.761 -3.233 9.879 1.00 70.62 73 MET A N 1
ATOM 571 C CA . MET A 1 73 ? -6.684 -2.303 10.227 1.00 70.62 73 MET A CA 1
ATOM 572 C C . MET A 1 73 ? -7.120 -0.849 10.032 1.00 70.62 73 MET A C 1
ATOM 574 O O . MET A 1 73 ? -7.958 -0.542 9.186 1.00 70.62 73 MET A O 1
ATOM 578 N N . LYS A 1 74 ? -6.512 0.072 10.787 1.00 71.56 74 LYS A N 1
ATOM 579 C CA . LYS A 1 74 ? -6.670 1.521 10.585 1.00 71.56 74 LYS A CA 1
ATOM 580 C C . LYS A 1 74 ? -5.605 2.021 9.607 1.00 71.56 74 LYS A C 1
ATOM 582 O O . LYS A 1 74 ? -4.422 1.973 9.919 1.00 71.56 74 LYS A O 1
ATOM 587 N N . ALA A 1 75 ? -6.009 2.536 8.452 1.00 70.19 75 ALA A N 1
ATOM 588 C CA . ALA A 1 75 ? -5.127 3.164 7.473 1.00 70.19 75 ALA A CA 1
ATOM 589 C C . ALA A 1 75 ? -5.091 4.685 7.675 1.00 70.19 75 ALA A C 1
ATOM 591 O O . ALA A 1 75 ? -6.125 5.351 7.613 1.00 70.19 75 ALA A O 1
ATOM 592 N N . ALA A 1 76 ? -3.895 5.234 7.886 1.00 67.44 76 ALA A N 1
ATOM 593 C CA . ALA A 1 76 ? -3.660 6.671 7.938 1.00 67.44 76 ALA A CA 1
ATOM 594 C C . ALA A 1 76 ? -3.411 7.191 6.517 1.00 67.44 76 ALA A C 1
ATOM 596 O O . ALA A 1 76 ? -2.352 6.974 5.931 1.00 67.44 76 ALA A O 1
ATOM 597 N N . VAL A 1 77 ? -4.386 7.878 5.942 1.00 66.81 77 VAL A N 1
ATOM 598 C CA . VAL A 1 77 ? -4.268 8.452 4.606 1.00 66.81 77 VAL A CA 1
ATOM 599 C C . VAL A 1 77 ? -3.754 9.877 4.708 1.00 66.81 77 VAL A C 1
ATOM 601 O O . VAL A 1 77 ? -4.371 10.723 5.358 1.00 66.81 77 VAL A O 1
ATOM 604 N N . ARG A 1 78 ? -2.616 10.129 4.063 1.00 63.44 78 ARG A N 1
ATOM 605 C CA . ARG A 1 78 ? -1.980 11.441 3.982 1.00 63.44 78 ARG A CA 1
ATOM 606 C C . ARG A 1 78 ? -1.946 11.888 2.527 1.00 63.44 78 ARG A C 1
ATOM 608 O O . ARG A 1 78 ? -1.330 11.236 1.687 1.00 63.44 78 ARG A O 1
ATOM 615 N N . ILE A 1 79 ? -2.557 13.024 2.233 1.00 63.44 79 ILE A N 1
ATOM 616 C CA . ILE A 1 79 ? -2.439 13.646 0.913 1.00 63.44 79 ILE A CA 1
ATOM 617 C C . ILE A 1 79 ? -1.084 14.362 0.861 1.00 63.44 79 ILE A C 1
ATOM 619 O O . ILE A 1 79 ? -0.697 15.047 1.810 1.00 63.44 79 ILE A O 1
ATOM 623 N N . GLN A 1 80 ? -0.303 14.152 -0.201 1.00 59.38 80 GLN A N 1
ATOM 624 C CA . GLN A 1 80 ? 0.969 14.864 -0.346 1.00 59.38 80 GLN A CA 1
ATOM 625 C C . GLN A 1 80 ? 0.714 16.370 -0.463 1.00 59.38 80 GLN A C 1
ATOM 627 O O . GLN A 1 80 ? -0.096 16.796 -1.278 1.00 59.38 80 GLN A O 1
ATOM 632 N N . GLY A 1 81 ? 1.416 17.161 0.350 1.00 54.28 81 GLY A N 1
ATOM 633 C CA . GLY A 1 81 ? 1.211 18.610 0.445 1.00 54.28 81 GLY A CA 1
ATOM 634 C C . GLY A 1 81 ? 0.160 19.036 1.476 1.00 54.28 81 GLY A C 1
ATOM 635 O O . GLY A 1 81 ? 0.076 20.222 1.769 1.00 54.28 81 GLY A O 1
ATOM 636 N N . ASP A 1 82 ? -0.579 18.094 2.072 1.00 52.84 82 ASP A N 1
ATOM 637 C CA . ASP A 1 82 ? -1.556 18.378 3.124 1.00 52.84 82 ASP A CA 1
ATOM 638 C C . ASP A 1 82 ? -0.973 18.119 4.531 1.00 52.84 82 ASP A C 1
ATOM 640 O O . ASP A 1 82 ? -0.156 17.208 4.750 1.00 52.84 82 ASP A O 1
ATOM 644 N N . LEU A 1 83 ? -1.399 18.942 5.492 1.00 48.84 83 LEU A N 1
ATOM 645 C CA . LEU A 1 83 ? -1.131 18.787 6.926 1.00 48.84 83 LEU A CA 1
ATOM 646 C C . LEU A 1 83 ? -2.082 17.769 7.582 1.00 48.84 83 LEU A C 1
ATOM 648 O O . LEU A 1 83 ? -1.809 17.313 8.694 1.00 48.84 83 LEU A O 1
ATOM 652 N N . GLY A 1 84 ? -3.170 17.386 6.907 1.00 52.94 84 GLY A N 1
ATOM 653 C CA . GLY A 1 84 ? -4.161 16.435 7.409 1.00 52.94 84 GLY A CA 1
ATOM 654 C C . GLY A 1 84 ? -3.777 14.954 7.276 1.00 52.94 84 GLY A C 1
ATOM 655 O O . GLY A 1 84 ? -3.197 14.510 6.283 1.00 52.94 84 GLY A O 1
ATOM 656 N N . VAL A 1 85 ? -4.175 14.156 8.274 1.00 59.94 85 VAL A N 1
ATOM 657 C CA . VAL A 1 85 ? -4.198 12.685 8.211 1.00 59.94 85 VAL A CA 1
ATOM 658 C C . VAL A 1 85 ? -5.633 12.220 8.439 1.00 59.94 85 VAL A C 1
ATOM 660 O O . VAL A 1 85 ? -6.182 12.408 9.522 1.00 59.94 85 VAL A O 1
ATOM 663 N N . THR A 1 86 ? -6.238 11.584 7.437 1.00 62.00 86 THR A N 1
ATOM 664 C CA . THR A 1 86 ? -7.563 10.958 7.577 1.00 62.00 86 THR A CA 1
ATOM 665 C C . THR A 1 86 ? -7.392 9.483 7.904 1.00 62.00 86 THR A C 1
ATOM 667 O O . THR A 1 86 ? -6.640 8.786 7.230 1.00 62.00 86 THR A O 1
ATOM 670 N N . THR A 1 87 ? -8.092 8.973 8.916 1.00 65.12 87 THR A N 1
ATOM 671 C CA . THR A 1 87 ? -8.060 7.535 9.230 1.00 65.12 87 THR A CA 1
ATOM 672 C C . THR A 1 87 ? -9.239 6.823 8.571 1.00 65.12 87 THR A C 1
ATOM 674 O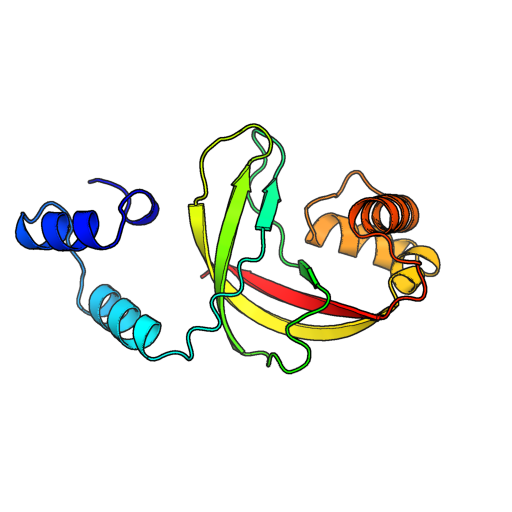 O . THR A 1 87 ? -10.380 7.224 8.785 1.00 65.12 87 THR A O 1
ATOM 677 N N . ARG A 1 88 ? -8.978 5.758 7.804 1.00 72.81 88 ARG A N 1
ATOM 678 C CA . ARG A 1 88 ? -10.000 4.842 7.259 1.00 72.81 88 ARG A CA 1
ATOM 679 C C . ARG A 1 88 ? -9.797 3.433 7.808 1.00 72.81 88 ARG A C 1
ATOM 681 O O . ARG A 1 88 ? -8.696 3.101 8.242 1.00 72.81 88 ARG A O 1
ATOM 688 N N . VAL A 1 89 ? -10.836 2.607 7.786 1.00 75.12 89 VAL A N 1
ATOM 689 C CA . VAL A 1 89 ? -10.714 1.179 8.104 1.00 75.12 89 VAL A CA 1
ATOM 690 C C . VAL A 1 89 ? -10.489 0.408 6.807 1.00 75.12 89 VAL A C 1
ATOM 692 O O . VAL A 1 89 ? -11.120 0.693 5.790 1.00 75.12 89 VAL A O 1
ATOM 695 N N . ILE A 1 90 ? -9.556 -0.538 6.836 1.00 78.75 90 ILE A N 1
ATOM 696 C CA . ILE A 1 90 ? -9.280 -1.452 5.729 1.00 78.75 90 ILE A CA 1
ATOM 697 C C . ILE A 1 90 ? -9.427 -2.898 6.195 1.00 78.75 90 ILE A C 1
ATOM 699 O O . ILE A 1 90 ? -9.136 -3.216 7.351 1.00 78.75 90 ILE A O 1
ATOM 703 N N . ARG A 1 91 ? -9.837 -3.778 5.285 1.00 80.75 91 ARG A N 1
ATOM 704 C CA . ARG A 1 91 ? -9.825 -5.229 5.461 1.00 80.75 91 ARG A CA 1
ATOM 705 C C . ARG A 1 91 ? -8.715 -5.831 4.619 1.00 80.75 91 ARG A C 1
ATOM 707 O O . ARG A 1 91 ? -8.659 -5.599 3.417 1.00 80.75 91 ARG A O 1
ATOM 714 N N . VAL A 1 92 ? -7.856 -6.622 5.245 1.00 82.06 92 VAL A N 1
ATOM 715 C CA . VAL A 1 92 ? -6.783 -7.354 4.572 1.00 82.06 92 VAL A CA 1
ATOM 716 C C . VAL A 1 92 ? -7.389 -8.445 3.697 1.00 82.06 92 VAL A C 1
ATOM 718 O O . VAL A 1 92 ? -8.169 -9.269 4.170 1.00 82.06 92 VAL A O 1
ATOM 721 N N . VAL A 1 93 ? -7.010 -8.457 2.427 1.00 89.19 93 VAL A N 1
ATOM 722 C CA . VAL A 1 93 ? -7.430 -9.443 1.426 1.00 89.19 93 VAL A CA 1
ATOM 723 C C . VAL A 1 93 ? -6.362 -10.513 1.251 1.00 89.19 93 VAL A C 1
ATOM 725 O O . VAL A 1 93 ? -6.673 -11.699 1.259 1.00 89.19 93 VAL A O 1
ATOM 728 N N . SER A 1 94 ? -5.096 -10.117 1.116 1.00 92.44 94 SER A N 1
ATOM 729 C CA . SER A 1 94 ? -3.987 -11.056 0.948 1.00 92.44 94 SER A CA 1
ATOM 730 C C . SER A 1 94 ? -2.703 -10.511 1.568 1.00 92.44 94 SER A C 1
ATOM 732 O O . SER A 1 94 ? -2.475 -9.301 1.595 1.00 92.44 94 SER A O 1
ATOM 734 N N . VAL A 1 95 ? -1.857 -11.406 2.078 1.00 88.88 95 VAL A N 1
ATOM 735 C CA . VAL A 1 95 ? -0.537 -11.065 2.623 1.00 88.88 95 VAL A CA 1
ATOM 736 C C . VAL A 1 95 ? 0.471 -12.061 2.082 1.00 88.88 95 VAL A C 1
ATOM 738 O O . VAL A 1 95 ? 0.250 -13.269 2.146 1.00 88.88 95 VAL A O 1
ATOM 741 N N . ARG A 1 96 ? 1.580 -11.569 1.530 1.00 93.56 96 ARG A N 1
ATOM 742 C CA . ARG A 1 96 ? 2.695 -12.421 1.103 1.00 93.56 96 ARG A CA 1
ATOM 743 C C . ARG A 1 96 ? 4.031 -11.709 1.225 1.00 93.56 96 ARG A C 1
ATOM 745 O O . ARG A 1 96 ? 4.102 -10.484 1.151 1.00 93.56 96 ARG A O 1
ATOM 752 N N . ARG A 1 97 ? 5.099 -12.490 1.368 1.00 93.12 97 ARG A N 1
ATOM 753 C CA . ARG A 1 97 ? 6.479 -11.998 1.313 1.00 93.12 97 ARG A CA 1
ATOM 754 C C . ARG A 1 97 ? 7.027 -12.192 -0.091 1.00 93.12 97 ARG A C 1
ATOM 756 O O . ARG A 1 97 ? 6.926 -13.282 -0.642 1.00 93.12 97 ARG A O 1
ATOM 763 N N . GLU A 1 98 ? 7.620 -11.151 -0.653 1.00 95.12 98 GLU A N 1
ATOM 764 C CA . GLU A 1 98 ? 8.273 -11.223 -1.960 1.00 95.12 98 GLU A CA 1
ATOM 765 C C . GLU A 1 98 ? 9.391 -10.184 -2.083 1.00 95.12 98 GLU A C 1
ATOM 767 O O . GLU A 1 98 ? 9.388 -9.169 -1.386 1.00 95.12 98 GLU A O 1
ATOM 772 N N . ALA A 1 99 ? 10.366 -10.452 -2.954 1.00 95.06 99 ALA A N 1
ATOM 773 C CA . ALA A 1 99 ? 11.404 -9.485 -3.297 1.00 95.06 99 ALA A CA 1
ATOM 774 C C . ALA A 1 99 ? 10.828 -8.355 -4.162 1.00 95.06 99 ALA A C 1
ATOM 776 O O . ALA A 1 99 ? 9.954 -8.593 -5.002 1.00 95.06 99 ALA A O 1
ATOM 777 N N . LEU A 1 100 ? 11.343 -7.135 -3.986 1.00 93.44 100 LEU A N 1
ATOM 778 C CA . LEU A 1 100 ? 10.965 -5.985 -4.816 1.00 93.44 100 LEU A CA 1
ATOM 779 C C . LEU A 1 100 ? 11.323 -6.200 -6.291 1.00 93.44 100 LEU A C 1
ATOM 781 O O . LEU A 1 100 ? 10.547 -5.813 -7.160 1.00 93.44 100 LEU A O 1
ATOM 785 N N . SER A 1 101 ? 12.427 -6.896 -6.570 1.00 96.50 101 SER A N 1
ATOM 786 C CA . SER A 1 101 ? 12.897 -7.219 -7.923 1.00 96.50 101 SER A CA 1
ATOM 787 C C . SER A 1 101 ? 11.886 -8.003 -8.760 1.00 96.50 101 SER A C 1
ATO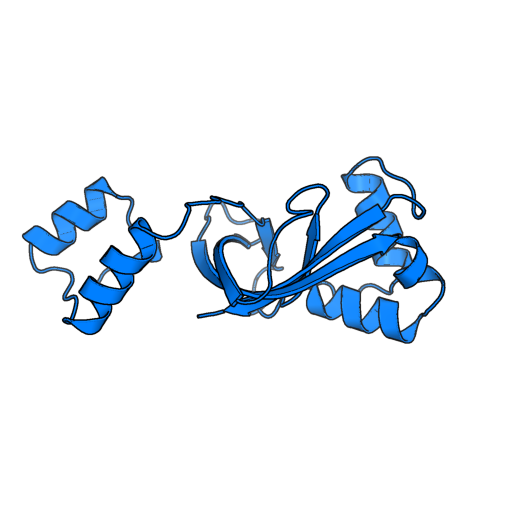M 789 O O . SER A 1 101 ? 11.965 -8.005 -9.983 1.00 96.50 101 SER A O 1
ATOM 791 N N . LYS A 1 102 ? 10.871 -8.628 -8.148 1.00 95.88 102 LYS A N 1
ATOM 792 C CA . LYS A 1 102 ? 9.761 -9.230 -8.898 1.00 95.88 102 LYS A CA 1
ATOM 793 C C . LYS A 1 102 ? 9.029 -8.203 -9.773 1.00 95.88 102 LYS A C 1
ATOM 795 O O . LYS A 1 102 ? 8.597 -8.548 -10.863 1.00 95.88 102 LYS A O 1
ATOM 800 N N . MET A 1 103 ? 8.921 -6.952 -9.320 1.00 96.31 103 MET A N 1
ATOM 801 C CA . MET A 1 103 ? 8.342 -5.859 -10.112 1.00 96.31 103 MET A CA 1
ATOM 802 C C . MET A 1 103 ? 9.267 -5.387 -11.245 1.00 96.31 103 MET A C 1
ATOM 804 O O . MET A 1 103 ? 8.790 -4.737 -12.167 1.00 96.31 103 MET A O 1
ATOM 808 N N . GLU A 1 104 ? 10.568 -5.687 -11.187 1.00 96.50 104 GLU A N 1
ATOM 809 C CA . GLU A 1 104 ? 11.521 -5.386 -12.266 1.00 96.50 104 GLU A CA 1
ATOM 810 C C . GLU A 1 104 ? 11.508 -6.476 -13.341 1.00 96.50 104 GLU A C 1
ATOM 812 O O . GLU A 1 104 ? 11.528 -6.171 -14.530 1.00 96.50 104 GLU A O 1
ATOM 817 N N . HIS A 1 105 ? 11.463 -7.744 -12.922 1.00 96.56 105 HIS A N 1
ATOM 818 C CA . HIS A 1 105 ? 11.553 -8.894 -13.825 1.00 96.56 105 HIS A CA 1
ATOM 819 C C . HIS A 1 105 ? 10.246 -9.222 -14.558 1.00 96.56 105 HIS A C 1
ATOM 821 O O . HIS A 1 105 ? 10.292 -9.852 -15.610 1.00 96.56 105 HIS A O 1
ATOM 827 N N . ASP A 1 106 ? 9.096 -8.816 -14.015 1.00 97.19 106 ASP A N 1
ATOM 828 C CA . ASP A 1 106 ? 7.778 -8.990 -14.631 1.00 97.19 106 ASP A CA 1
ATOM 829 C C . ASP A 1 106 ? 7.146 -7.603 -14.867 1.00 97.19 106 ASP A C 1
ATOM 831 O O . ASP A 1 106 ? 6.614 -6.998 -13.928 1.00 97.19 106 ASP A O 1
ATOM 835 N N . PRO A 1 107 ? 7.240 -7.056 -16.097 1.00 94.81 107 PRO A N 1
ATOM 836 C CA . PRO A 1 107 ? 6.778 -5.703 -16.404 1.00 94.81 107 PRO A CA 1
ATOM 837 C C . PRO A 1 107 ? 5.274 -5.489 -16.199 1.00 94.81 107 PRO A C 1
ATOM 839 O O . PRO A 1 107 ? 4.867 -4.411 -15.750 1.00 94.81 107 PRO A O 1
ATOM 842 N N . ASP A 1 108 ? 4.450 -6.493 -16.507 1.00 97.31 108 ASP A N 1
ATOM 843 C CA . ASP A 1 108 ? 2.992 -6.406 -16.375 1.00 97.31 108 ASP A CA 1
ATOM 844 C C . ASP A 1 108 ? 2.586 -6.451 -14.903 1.00 97.31 108 ASP A C 1
ATOM 846 O O . ASP A 1 108 ? 1.795 -5.621 -14.438 1.00 97.31 108 ASP A O 1
ATOM 850 N N . TYR A 1 109 ? 3.201 -7.356 -14.138 1.00 96.94 109 TYR A N 1
ATOM 851 C CA . TYR A 1 109 ? 3.064 -7.386 -12.688 1.00 96.94 109 TYR A CA 1
ATOM 852 C C . TYR A 1 109 ? 3.515 -6.069 -12.057 1.00 96.94 109 TYR A C 1
ATOM 854 O O . TYR A 1 109 ? 2.785 -5.482 -11.260 1.00 96.94 109 TYR A O 1
ATOM 862 N N . GLY A 1 110 ? 4.696 -5.576 -12.434 1.00 96.88 110 GLY A N 1
ATOM 863 C CA . GLY A 1 110 ? 5.273 -4.347 -11.904 1.00 96.88 110 GLY A CA 1
ATOM 864 C C . GLY A 1 110 ? 4.380 -3.130 -12.132 1.00 96.88 110 GLY A C 1
ATOM 865 O O . GLY A 1 110 ? 4.139 -2.370 -11.194 1.00 96.88 110 GLY A O 1
ATOM 866 N N . ARG A 1 111 ? 3.833 -2.977 -13.344 1.00 95.62 111 ARG A N 1
ATOM 867 C CA . ARG A 1 111 ? 2.903 -1.889 -13.680 1.00 95.62 111 ARG A CA 1
ATOM 868 C C . ARG A 1 111 ? 1.618 -1.967 -12.857 1.00 95.62 111 ARG A C 1
ATOM 870 O O . ARG A 1 111 ? 1.232 -0.981 -12.231 1.00 95.62 111 ARG A O 1
ATOM 877 N N . ARG A 1 112 ? 0.984 -3.144 -12.814 1.00 95.88 112 ARG A N 1
ATOM 878 C CA . ARG A 1 112 ? -0.256 -3.363 -12.054 1.00 95.88 112 ARG A CA 1
ATOM 879 C C . ARG A 1 112 ? -0.060 -3.091 -10.563 1.00 95.88 112 ARG A C 1
ATOM 881 O O . ARG A 1 112 ? -0.907 -2.488 -9.914 1.00 95.88 112 ARG A O 1
ATOM 888 N N . GLU A 1 113 ? 1.058 -3.531 -10.003 1.00 94.81 113 GLU A N 1
ATOM 889 C CA . GLU A 1 113 ? 1.369 -3.349 -8.587 1.00 94.81 113 GLU A CA 1
ATOM 890 C C . GLU A 1 113 ? 1.689 -1.897 -8.234 1.00 94.81 113 GLU A C 1
ATOM 892 O O . GLU A 1 113 ? 1.253 -1.421 -7.185 1.00 94.81 113 GLU A O 1
ATOM 897 N N . ALA A 1 114 ? 2.402 -1.179 -9.106 1.00 92.38 114 ALA A N 1
ATOM 898 C CA . ALA A 1 114 ? 2.640 0.250 -8.937 1.00 92.38 114 ALA A CA 1
ATOM 899 C C . ALA A 1 114 ? 1.313 1.028 -8.928 1.00 92.38 114 ALA A C 1
ATOM 901 O O . ALA A 1 114 ? 1.096 1.858 -8.044 1.00 92.38 114 ALA A O 1
ATOM 902 N N . GLU A 1 115 ? 0.383 0.703 -9.831 1.00 90.69 115 GLU A N 1
ATOM 903 C CA . GLU A 1 115 ? -0.972 1.264 -9.840 1.00 90.69 115 GLU A CA 1
ATOM 904 C C . GLU A 1 115 ? -1.733 0.981 -8.535 1.00 90.69 115 GLU A C 1
ATOM 906 O O . GLU A 1 115 ? -2.249 1.919 -7.919 1.00 90.69 115 GLU A O 1
ATOM 911 N N . LEU A 1 116 ? -1.747 -0.273 -8.069 1.00 90.75 116 LEU A N 1
ATOM 912 C CA . LEU A 1 116 ? -2.426 -0.670 -6.828 1.00 90.75 116 LEU A CA 1
ATOM 913 C C . LEU A 1 116 ? -1.813 -0.034 -5.567 1.00 90.75 116 LEU A C 1
ATOM 915 O O . LEU A 1 116 ? -2.517 0.134 -4.571 1.00 90.75 116 LEU A O 1
ATOM 919 N N . GLU A 1 117 ? -0.535 0.346 -5.595 1.00 88.62 117 GLU A N 1
ATOM 920 C CA . GLU A 1 117 ? 0.140 1.141 -4.550 1.00 88.62 117 GLU A CA 1
ATOM 921 C C . GLU A 1 117 ? -0.158 2.648 -4.644 1.00 88.62 117 GLU A C 1
ATOM 923 O O . GLU A 1 117 ? 0.211 3.419 -3.753 1.00 88.62 117 GLU A O 1
ATOM 928 N N . GLY A 1 118 ? -0.843 3.084 -5.704 1.00 84.06 118 GLY A N 1
ATOM 929 C CA . GLY A 1 118 ? -1.225 4.475 -5.939 1.00 84.06 118 GLY A CA 1
ATOM 930 C C . GLY A 1 118 ? -0.332 5.233 -6.926 1.00 84.06 118 GLY A C 1
ATOM 931 O O . GLY A 1 118 ? -0.529 6.441 -7.086 1.00 84.06 118 GLY A O 1
ATOM 932 N N . TRP A 1 119 ? 0.575 4.550 -7.629 1.00 86.62 119 TRP A N 1
ATOM 933 C CA . TRP A 1 119 ? 1.573 5.105 -8.556 1.00 86.62 119 TRP A CA 1
ATOM 934 C C . TRP A 1 119 ? 1.411 4.586 -10.003 1.00 86.62 119 TRP A C 1
ATOM 936 O O . TRP A 1 119 ? 2.350 4.014 -10.550 1.00 86.62 119 TRP A O 1
ATOM 946 N N . PRO A 1 120 ? 0.250 4.786 -10.660 1.00 88.00 120 PRO A N 1
ATOM 947 C CA . PRO A 1 120 ? -0.026 4.274 -12.009 1.00 88.00 120 PRO A CA 1
ATOM 948 C C . PRO A 1 120 ? 0.896 4.847 -13.091 1.00 88.00 120 PRO A C 1
ATOM 950 O O . PRO A 1 120 ? 1.006 4.280 -14.170 1.00 88.00 120 PRO A O 1
ATOM 953 N N . GLN A 1 121 ? 1.540 5.982 -12.817 1.00 87.75 121 GLN A N 1
ATOM 954 C CA . GLN A 1 121 ? 2.493 6.608 -13.726 1.00 87.75 121 GLN A CA 1
ATOM 955 C C . GLN A 1 121 ? 3.885 5.971 -13.682 1.00 87.75 121 GLN A C 1
ATOM 957 O O . GLN A 1 121 ? 4.714 6.309 -14.517 1.00 87.75 121 GLN A O 1
ATOM 962 N N . LEU A 1 122 ? 4.169 5.126 -12.685 1.00 90.88 122 LEU A N 1
ATOM 963 C CA . LEU A 1 122 ? 5.461 4.465 -12.552 1.00 90.88 122 LEU A CA 1
ATOM 964 C C . LEU A 1 122 ? 5.389 3.064 -13.153 1.00 90.88 122 LEU A C 1
ATOM 966 O O . LEU A 1 122 ? 4.468 2.294 -12.877 1.00 90.88 122 LEU A O 1
ATOM 970 N N . SER A 1 123 ? 6.408 2.706 -13.923 1.00 95.56 123 SER A N 1
ATOM 971 C CA . SER A 1 123 ? 6.706 1.310 -14.223 1.00 95.56 123 SER A CA 1
ATOM 972 C C . SER A 1 123 ? 7.178 0.567 -12.966 1.00 95.56 123 SER A C 1
ATOM 974 O O . SER A 1 123 ? 7.557 1.170 -11.957 1.00 95.56 123 SER A O 1
ATOM 976 N N . GLY A 1 124 ? 7.198 -0.766 -13.034 1.00 95.94 124 GLY A N 1
ATOM 977 C CA . GLY A 1 124 ? 7.753 -1.599 -11.967 1.00 95.94 124 GLY A CA 1
ATOM 978 C C . GLY A 1 124 ? 9.186 -1.206 -11.566 1.00 95.94 124 GLY A C 1
ATOM 979 O O . GLY A 1 124 ? 9.412 -0.938 -10.384 1.00 95.94 124 GLY A O 1
ATOM 980 N N . PRO A 1 125 ? 10.136 -1.075 -12.514 1.00 97.62 125 PRO A N 1
ATOM 981 C CA . PRO A 1 125 ? 11.498 -0.625 -12.216 1.00 97.62 125 PRO A CA 1
ATOM 982 C C . PRO A 1 125 ? 11.591 0.781 -11.611 1.00 97.62 125 PRO A C 1
ATOM 984 O O . PRO A 1 125 ? 12.351 1.001 -10.667 1.00 97.62 125 PRO A O 1
ATOM 987 N N . GLU A 1 126 ? 10.802 1.742 -12.098 1.00 96.31 126 GLU A N 1
ATOM 988 C CA . GLU A 1 126 ? 10.788 3.099 -11.532 1.00 96.31 126 GLU A CA 1
ATOM 989 C C . GLU A 1 126 ? 10.252 3.100 -10.099 1.00 96.31 126 GLU A C 1
ATOM 991 O O . GLU A 1 126 ? 10.842 3.730 -9.216 1.00 96.31 126 GLU A O 1
ATOM 996 N N . PHE A 1 127 ? 9.179 2.345 -9.839 1.00 94.75 127 PHE A N 1
ATOM 997 C CA . PHE A 1 127 ? 8.644 2.166 -8.494 1.00 94.75 127 PHE A CA 1
ATOM 998 C C . PHE A 1 127 ? 9.695 1.565 -7.556 1.00 94.75 127 PHE A C 1
ATOM 1000 O O . PHE A 1 127 ? 9.914 2.098 -6.464 1.00 94.75 127 PHE A O 1
ATOM 1007 N N . VAL A 1 128 ? 10.375 0.492 -7.977 1.00 96.19 128 VAL A N 1
ATOM 1008 C CA . VAL A 1 128 ? 11.422 -0.162 -7.177 1.00 96.19 128 VAL A CA 1
ATOM 1009 C C . VAL A 1 128 ? 12.571 0.801 -6.899 1.00 96.19 128 VAL A C 1
ATOM 1011 O O . VAL A 1 128 ? 12.959 0.952 -5.740 1.00 96.19 128 VAL A O 1
ATOM 1014 N N . SER A 1 129 ? 13.044 1.539 -7.904 1.00 96.38 129 SER A N 1
ATOM 1015 C CA . SER A 1 129 ? 14.085 2.561 -7.740 1.00 96.38 129 SER A CA 1
ATOM 1016 C C . SER A 1 129 ? 13.690 3.631 -6.711 1.00 96.38 129 SER A C 1
ATOM 1018 O O . SER A 1 129 ? 14.443 3.914 -5.768 1.00 96.38 129 SER A O 1
ATOM 1020 N N . CYS A 1 130 ? 12.472 4.178 -6.808 1.00 92.38 130 CYS A N 1
ATOM 1021 C CA . CYS A 1 130 ? 11.945 5.138 -5.836 1.00 92.38 130 CYS A CA 1
ATOM 1022 C C . CYS A 1 130 ? 11.844 4.542 -4.423 1.00 92.38 130 CYS A C 1
ATOM 1024 O O . CYS A 1 130 ? 12.229 5.194 -3.444 1.00 92.38 130 CYS A O 1
ATOM 1026 N N . PHE A 1 131 ? 11.349 3.308 -4.308 1.00 91.06 131 PHE A N 1
ATOM 1027 C CA . PHE A 1 131 ? 11.196 2.601 -3.040 1.00 91.06 131 PHE A CA 1
ATOM 1028 C C . PHE A 1 131 ? 12.558 2.365 -2.375 1.00 91.06 131 PHE A C 1
ATOM 1030 O O . PHE A 1 131 ? 12.768 2.759 -1.224 1.00 91.06 131 PHE A O 1
ATOM 1037 N N . CYS A 1 132 ? 13.511 1.807 -3.119 1.00 92.19 132 CYS A N 1
ATOM 1038 C CA . CYS A 1 132 ? 14.885 1.570 -2.691 1.00 92.19 132 CYS A CA 1
ATOM 1039 C C . CYS A 1 132 ? 15.571 2.860 -2.230 1.00 92.19 132 CYS A C 1
ATOM 1041 O O . CYS A 1 132 ? 16.137 2.903 -1.135 1.00 92.19 132 CYS A O 1
ATOM 1043 N N . LYS A 1 133 ? 15.448 3.953 -2.994 1.00 90.94 133 LYS A N 1
ATOM 1044 C CA . LYS A 1 133 ? 16.030 5.258 -2.637 1.00 90.94 133 LYS A CA 1
ATOM 1045 C C . LYS A 1 133 ? 15.454 5.830 -1.340 1.00 90.94 133 LYS A C 1
ATOM 1047 O O . LYS A 1 133 ? 16.207 6.405 -0.542 1.00 90.94 133 LYS A O 1
ATOM 1052 N N . LYS A 1 134 ? 14.138 5.695 -1.144 1.00 86.56 134 LYS A N 1
ATOM 1053 C CA . LYS A 1 134 ? 13.411 6.207 0.026 1.00 86.56 134 LYS A CA 1
ATOM 1054 C C . LYS A 1 134 ? 13.737 5.421 1.291 1.00 86.56 134 LYS A C 1
ATOM 1056 O O . LYS A 1 134 ? 14.005 6.029 2.321 1.00 86.56 134 LYS A O 1
ATOM 1061 N N . PHE A 1 135 ? 13.716 4.094 1.206 1.00 84.38 135 PHE A N 1
ATOM 1062 C CA . PHE A 1 135 ? 13.879 3.211 2.362 1.00 84.38 135 PHE A CA 1
ATOM 1063 C C . PHE A 1 135 ? 15.310 2.702 2.563 1.00 84.38 135 PHE A C 1
ATOM 1065 O O . PHE A 1 135 ? 15.558 2.002 3.537 1.00 84.38 135 PHE A O 1
ATOM 1072 N N . LYS A 1 136 ? 16.248 3.079 1.682 1.00 91.88 136 LYS A N 1
ATOM 1073 C CA . LYS A 1 136 ? 17.661 2.662 1.718 1.00 91.88 136 LYS A CA 1
ATOM 1074 C C . LYS A 1 136 ? 17.819 1.139 1.672 1.00 91.88 136 LYS A C 1
ATOM 1076 O O . LYS A 1 136 ? 18.572 0.556 2.442 1.00 91.88 136 LYS A O 1
ATOM 1081 N N . VAL A 1 137 ? 17.0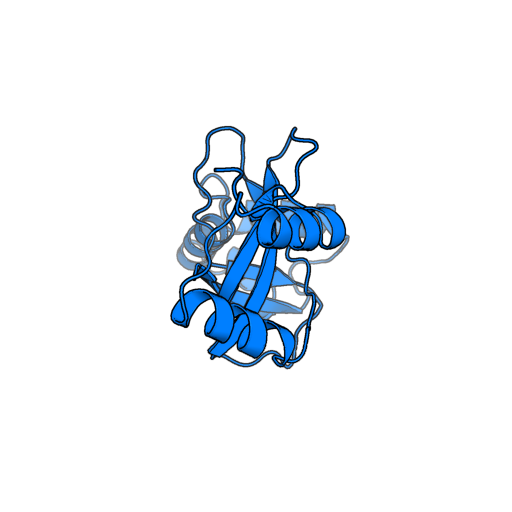92 0.508 0.751 1.00 92.88 137 VAL A N 1
ATOM 1082 C CA . VAL A 1 137 ? 17.103 -0.947 0.525 1.00 92.88 137 VAL A CA 1
ATOM 1083 C C . VAL A 1 137 ? 17.450 -1.279 -0.922 1.00 92.88 137 VAL A C 1
ATOM 1085 O O . VAL A 1 137 ? 17.497 -0.388 -1.767 1.00 92.88 137 VAL A O 1
ATOM 1088 N N . VAL A 1 13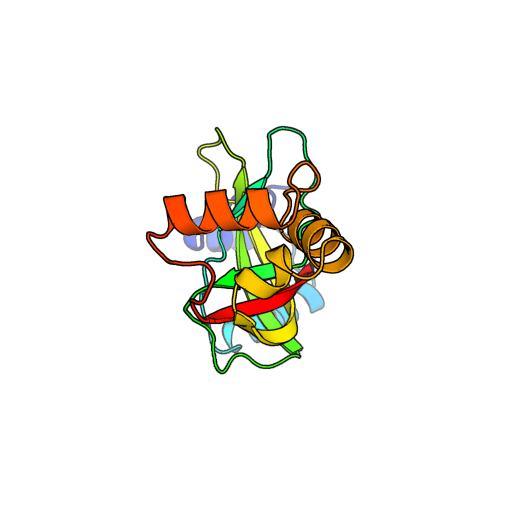8 ? 17.671 -2.559 -1.218 1.00 95.38 138 VAL A N 1
ATOM 1089 C CA . VAL A 1 138 ? 18.016 -3.061 -2.560 1.00 95.38 138 VAL A CA 1
ATOM 1090 C C . VAL A 1 138 ? 16.846 -3.852 -3.163 1.00 95.38 138 VAL A C 1
ATOM 1092 O O . VAL A 1 138 ? 16.000 -4.334 -2.407 1.00 95.38 138 VAL A O 1
ATOM 1095 N N . PRO A 1 139 ? 16.778 -4.052 -4.493 1.00 95.69 139 PRO A N 1
ATOM 1096 C CA . PRO A 1 139 ? 15.663 -4.776 -5.117 1.00 95.69 139 PRO A CA 1
ATOM 1097 C C . PRO A 1 139 ? 15.473 -6.212 -4.603 1.00 95.69 139 PRO A C 1
ATOM 1099 O O . PRO A 1 139 ? 14.354 -6.710 -4.503 1.00 95.69 139 PRO A O 1
ATOM 1102 N N . ALA A 1 140 ? 16.552 -6.881 -4.193 1.00 94.31 140 ALA A N 1
ATOM 1103 C CA . ALA A 1 140 ? 16.480 -8.220 -3.607 1.00 94.31 140 ALA A CA 1
ATOM 1104 C C . ALA A 1 140 ? 15.874 -8.247 -2.186 1.00 94.31 140 ALA A C 1
ATOM 1106 O O . ALA A 1 140 ? 15.606 -9.324 -1.655 1.00 94.31 140 ALA A O 1
ATOM 1107 N N . THR A 1 141 ? 15.669 -7.091 -1.540 1.00 90.31 141 THR A N 1
ATOM 1108 C CA . THR A 1 141 ? 15.145 -7.034 -0.173 1.00 90.31 141 THR A CA 1
ATOM 1109 C C . THR A 1 141 ? 13.716 -7.594 -0.118 1.00 90.31 141 THR A C 1
ATOM 1111 O O . THR A 1 141 ? 12.836 -7.097 -0.827 1.00 90.31 141 THR A O 1
ATOM 1114 N N . PRO A 1 142 ? 13.446 -8.604 0.734 1.00 90.69 142 PRO A N 1
ATOM 1115 C CA . PRO A 1 142 ? 12.105 -9.145 0.893 1.00 90.69 142 PRO A CA 1
ATOM 1116 C C . PRO A 1 142 ? 11.211 -8.153 1.643 1.00 90.69 142 PRO A C 1
ATOM 1118 O O . PRO A 1 142 ? 11.539 -7.714 2.749 1.00 90.69 142 PRO A O 1
ATOM 1121 N N . VAL A 1 143 ? 10.051 -7.853 1.066 1.00 92.31 143 VAL A N 1
ATOM 1122 C CA . VAL A 1 143 ? 9.010 -7.000 1.651 1.00 92.31 143 VAL A CA 1
ATOM 1123 C C . VAL A 1 143 ? 7.717 -7.787 1.837 1.00 92.31 143 VAL A C 1
ATOM 1125 O O . VAL A 1 143 ? 7.433 -8.741 1.111 1.00 92.31 143 VAL A O 1
ATOM 1128 N N . THR A 1 144 ? 6.912 -7.385 2.814 1.00 91.31 144 THR A N 1
ATOM 1129 C CA . THR A 1 144 ? 5.538 -7.860 2.970 1.00 91.31 144 THR A CA 1
ATOM 1130 C C . THR A 1 144 ? 4.648 -7.043 2.042 1.00 91.31 144 THR A C 1
ATOM 1132 O O . THR A 1 144 ? 4.513 -5.834 2.232 1.00 91.31 144 THR A O 1
ATOM 1135 N N . ARG A 1 145 ? 4.037 -7.690 1.048 1.00 94.06 145 ARG A N 1
ATOM 1136 C CA . ARG A 1 145 ? 2.958 -7.124 0.236 1.00 94.06 145 ARG A CA 1
ATOM 1137 C C . ARG A 1 145 ? 1.626 -7.439 0.910 1.00 94.06 145 ARG A C 1
ATOM 1139 O O . ARG A 1 145 ? 1.292 -8.608 1.097 1.00 94.06 145 ARG A O 1
ATOM 1146 N N . ILE A 1 146 ? 0.876 -6.396 1.234 1.00 91.31 146 ILE A N 1
ATOM 1147 C CA . ILE A 1 146 ? -0.447 -6.459 1.851 1.00 91.31 146 ILE A CA 1
ATOM 1148 C C . ILE A 1 146 ? -1.447 -5.906 0.848 1.00 91.31 146 ILE A C 1
ATOM 1150 O O . ILE A 1 146 ? -1.316 -4.765 0.419 1.00 91.31 146 ILE A O 1
ATOM 1154 N N . GLU A 1 147 ? -2.445 -6.698 0.498 1.00 93.38 147 GLU A N 1
ATOM 1155 C CA . GLU A 1 147 ? -3.601 -6.265 -0.278 1.00 93.38 147 GLU A CA 1
ATOM 1156 C C . GLU A 1 147 ? -4.789 -6.046 0.643 1.00 93.38 147 GLU A C 1
ATOM 1158 O O . GLU A 1 147 ? -4.968 -6.794 1.607 1.00 93.38 147 GLU A O 1
ATOM 1163 N N . PHE A 1 148 ? -5.597 -5.032 0.363 1.00 88.12 148 PHE A N 1
ATOM 1164 C CA . PHE A 1 148 ? -6.709 -4.646 1.211 1.00 88.12 148 PHE A CA 1
ATOM 1165 C C . PHE A 1 148 ? -7.830 -3.928 0.451 1.00 88.12 148 PHE A C 1
ATOM 1167 O O . PHE A 1 148 ? -7.632 -3.313 -0.599 1.00 88.12 148 PHE A O 1
ATOM 1174 N N . THR A 1 149 ? -9.021 -3.953 1.039 1.00 85.44 149 THR A N 1
ATOM 1175 C CA . THR A 1 149 ? -10.178 -3.153 0.624 1.00 85.44 149 THR A CA 1
ATOM 1176 C C . THR A 1 149 ? -10.544 -2.148 1.706 1.00 85.44 149 THR A C 1
ATOM 1178 O O . THR A 1 149 ? -10.296 -2.378 2.888 1.00 85.44 149 THR A O 1
ATOM 1181 N N . TYR A 1 150 ? -11.117 -1.014 1.307 1.00 78.50 150 TYR A N 1
ATOM 1182 C CA . TYR A 1 150 ? -11.713 -0.068 2.248 1.00 78.50 150 TYR A CA 1
ATOM 1183 C C . TYR A 1 150 ? -13.068 -0.603 2.721 1.00 78.50 150 TYR A C 1
ATOM 1185 O O . TYR A 1 150 ? -13.813 -1.157 1.911 1.00 78.50 150 TYR A O 1
ATOM 1193 N N . VAL A 1 151 ? -13.347 -0.453 4.018 1.00 75.81 151 VAL A N 1
ATOM 1194 C CA . VAL A 1 151 ? -14.648 -0.757 4.644 1.00 75.81 151 VAL A CA 1
ATOM 1195 C C . VAL A 1 151 ? -15.456 0.525 4.784 1.00 75.81 151 VAL A C 1
ATOM 1197 O O . VAL A 1 151 ? -14.837 1.569 5.109 1.00 75.81 151 VAL A O 1
#

Organism: NCBI:txid2605989

Foldseek 3Di:
DPPPQVDDPVRVVVCVVVVVDDADPVRVVCVVVVVPQPAPAPAPEQEAEPPDDRQAFKDWDADCQVPDFQGKYWYFYDYVVDPDTGIFIKGWHDKDKDFLCVQVVDFVVQLVNCVNSRRNVDTSVRVQVVVCVVVVHHRRDIIMMTGIDTD

pLDDT: mean 72.04, std 20.35, range [33.78, 97.62]

Solvent-accessible surface area (backbone atoms only — not comparable to full-atom values): 8444 Å² total; per-residue (Å²): 121,76,64,71,67,80,46,54,76,71,55,44,56,48,32,46,75,70,63,57,47,88,70,53,74,70,52,48,51,51,50,57,51,61,68,71,44,78,80,60,77,51,73,48,74,44,63,36,59,77,95,53,77,94,71,54,34,37,48,76,38,86,56,72,80,82,54,53,59,71,42,69,37,48,33,33,36,30,43,59,96,53,94,58,66,44,64,44,46,31,34,31,64,42,59,48,78,44,43,47,41,56,24,54,78,34,59,68,59,7,30,54,49,24,31,28,50,54,37,67,90,31,47,15,53,56,45,45,51,52,49,23,68,74,71,74,51,58,50,78,48,72,28,25,41,38,30,38,42,81,107

Nearest PDB structures (foldseek):
  3iuw-assembly1_A  TM=5.674E-01  e=7.817E-02  Enterococcus faecalis V583
  4fou-assembly2_D  TM=5.556E-01  e=6.074E-01  Xanthomonas citri pv. citri str. 306
  7lkn-assembly2_D  TM=5.592E-01  e=1.131E+00  Xanthomonas citri pv. citri str. 306
  4f48-assembly1_B  TM=5.590E-01  e=1.203E+00  Xanthomonas campestris pv. campestris
  7x6u-assembly1_B  TM=2.972E-01  e=5.041E-01  Severe fever with thrombocytopenia syndrome virus

Secondary structure (DSSP, 8-state):
---GGGS-HHHHHHHHHTTSS---HHHHHHHHHHHHS------EEEEE-TT------EEEESS-TT--TT-EEEEEEEETT-S-EEEEEEEEEEEEEEETTHHHH-HHHHHHHHHHTT-TTS-HHHHHHHHHHHHT--TT-EEEEEEEEE-

Radius of gyration: 17.7 Å; Cα contacts (8 Å, |Δi|>4): 242; chains: 1; bounding box: 45×32×41 Å

Mean predicted aligned error: 12.35 Å